Protein AF-A0A914U8Z5-F1 (afdb_monomer_lite)

Sequence (171 aa):
FRKLGVENIIQIKFRDDSLSWFPVDDLLLENVVKTVCRDGIEIAGRKFIEFGGSSSLFREHGTYFYATDDKNEIVEKWKQLGEFKVEAAAKVQARLGQYFTSARTVHFKLRLSHVALIDDYMSETKDSAGQPYCFSDGCGMIDPLLARRIADELQLTYIPSAFQFRFAGFK

Radius of gyration: 20.46 Å; chains: 1; bounding box: 54×40×48 Å

Structure (mmCIF, N/CA/C/O backbone):
data_AF-A0A914U8Z5-F1
#
_entry.id   AF-A0A914U8Z5-F1
#
loop_
_atom_site.group_PDB
_atom_site.id
_atom_site.type_symbol
_atom_site.label_atom_id
_atom_site.label_alt_id
_atom_site.label_comp_id
_atom_site.label_asym_id
_atom_site.label_entity_id
_atom_site.label_seq_id
_atom_site.pdbx_PDB_ins_code
_atom_site.Cartn_x
_atom_site.Cartn_y
_atom_site.Cartn_z
_atom_site.occupancy
_atom_site.B_iso_or_equiv
_atom_site.auth_seq_id
_atom_site.auth_comp_id
_atom_site.auth_asym_id
_atom_site.auth_atom_id
_atom_site.pdbx_PDB_model_num
ATOM 1 N N . PHE A 1 1 ? -5.502 -6.151 -0.250 1.00 55.91 1 PHE A N 1
ATOM 2 C CA . PHE A 1 1 ? -6.936 -6.482 -0.069 1.00 55.91 1 PHE A CA 1
ATOM 3 C C . PHE A 1 1 ? -7.250 -7.972 0.061 1.00 55.91 1 PHE A C 1
ATOM 5 O O . PHE A 1 1 ? -7.698 -8.355 1.127 1.00 55.91 1 PHE A O 1
ATOM 12 N N . ARG A 1 2 ? -7.002 -8.842 -0.938 1.00 60.72 2 ARG A N 1
ATOM 13 C CA . ARG A 1 2 ? -7.468 -10.253 -0.879 1.00 60.72 2 ARG A CA 1
ATOM 14 C C . ARG A 1 2 ? -6.980 -11.062 0.336 1.00 60.72 2 ARG A C 1
ATOM 16 O O . ARG A 1 2 ? -7.744 -11.858 0.854 1.00 60.72 2 ARG A O 1
ATOM 23 N N . LYS A 1 3 ? -5.751 -10.829 0.820 1.00 68.94 3 LYS A N 1
ATOM 24 C CA . LYS A 1 3 ? -5.221 -11.494 2.031 1.00 68.94 3 LYS A CA 1
ATOM 25 C C . LYS A 1 3 ? -5.916 -11.078 3.338 1.00 68.94 3 LYS A C 1
ATOM 27 O O . LYS A 1 3 ? -5.792 -11.786 4.324 1.00 68.94 3 LYS A O 1
ATOM 32 N N . LEU A 1 4 ? -6.602 -9.935 3.351 1.00 76.69 4 LEU A N 1
ATOM 33 C CA . LEU A 1 4 ? -7.235 -9.374 4.549 1.00 76.69 4 LEU A CA 1
ATOM 34 C C . LEU A 1 4 ? -8.740 -9.703 4.635 1.00 76.69 4 LEU A C 1
ATOM 36 O O . LEU A 1 4 ? -9.340 -9.519 5.692 1.00 76.69 4 LEU A O 1
ATOM 40 N N . GLY A 1 5 ? -9.335 -10.206 3.546 1.00 83.25 5 GLY A N 1
ATOM 41 C CA . GLY A 1 5 ? -10.788 -10.295 3.382 1.00 83.25 5 GLY A CA 1
ATOM 42 C C . GLY A 1 5 ? -11.369 -8.916 3.067 1.00 83.25 5 GLY A C 1
ATOM 43 O O . GLY A 1 5 ? -11.282 -7.992 3.873 1.00 83.25 5 GLY A O 1
ATOM 44 N N . VAL A 1 6 ? -11.912 -8.742 1.861 1.00 81.81 6 VAL A N 1
ATOM 45 C CA . VAL A 1 6 ? -12.472 -7.446 1.423 1.00 81.81 6 VAL A CA 1
ATOM 46 C C . VAL A 1 6 ? -13.698 -7.053 2.246 1.00 81.81 6 VAL A C 1
ATOM 48 O O . VAL A 1 6 ? -13.930 -5.876 2.478 1.00 81.81 6 VAL A O 1
ATOM 51 N N . GLU A 1 7 ? -14.425 -8.042 2.750 1.00 87.88 7 GLU A N 1
ATOM 52 C CA . GLU A 1 7 ? -15.581 -7.929 3.635 1.00 87.88 7 GLU A CA 1
ATOM 53 C C . GLU A 1 7 ? -15.244 -7.429 5.048 1.00 87.88 7 GLU A C 1
ATOM 55 O O . GLU A 1 7 ? -16.144 -7.084 5.816 1.00 87.88 7 GLU A O 1
ATOM 60 N N . ASN A 1 8 ? -13.957 -7.402 5.402 1.00 91.56 8 ASN A N 1
ATOM 61 C CA . ASN A 1 8 ? -13.466 -6.925 6.693 1.00 91.56 8 ASN A CA 1
ATOM 62 C C . ASN A 1 8 ? -12.892 -5.515 6.605 1.00 91.56 8 ASN A C 1
ATOM 64 O O . ASN A 1 8 ? -12.408 -5.011 7.608 1.00 91.56 8 ASN A O 1
ATOM 68 N N . ILE A 1 9 ? -12.904 -4.879 5.432 1.00 91.75 9 ILE A N 1
ATOM 69 C CA . ILE A 1 9 ? -12.309 -3.558 5.243 1.00 91.75 9 ILE A CA 1
ATOM 70 C C . ILE A 1 9 ? -13.374 -2.573 4.793 1.00 91.75 9 ILE A C 1
ATOM 72 O O . ILE A 1 9 ? -14.103 -2.822 3.836 1.00 91.75 9 ILE A O 1
ATOM 76 N N . ILE A 1 10 ? -13.390 -1.411 5.435 1.00 93.31 10 ILE A N 1
ATOM 77 C CA . ILE A 1 10 ? -14.150 -0.249 4.979 1.00 93.31 10 ILE A CA 1
ATOM 78 C C . ILE A 1 10 ? -13.208 0.924 4.741 1.00 93.31 10 ILE A C 1
ATOM 80 O O . ILE A 1 10 ? -12.156 1.041 5.369 1.00 93.31 10 ILE A O 1
ATOM 84 N N . GLN A 1 11 ? -13.591 1.797 3.819 1.00 92.75 11 GLN A N 1
ATOM 85 C CA . GLN A 1 11 ? -12.932 3.076 3.605 1.00 92.75 11 GLN A CA 1
ATOM 86 C C . GLN A 1 11 ? -13.788 4.159 4.251 1.00 92.75 11 GLN A C 1
ATOM 88 O O . GLN A 1 11 ? -14.954 4.313 3.892 1.00 92.75 11 GLN A O 1
ATOM 93 N N . ILE A 1 12 ? -13.206 4.919 5.172 1.00 91.88 12 ILE A N 1
ATOM 94 C CA . ILE A 1 12 ? -13.862 6.078 5.776 1.00 91.88 12 ILE A CA 1
ATOM 95 C C . ILE A 1 12 ? -13.203 7.326 5.206 1.00 91.88 12 ILE A C 1
ATOM 97 O O . ILE A 1 12 ? -11.976 7.412 5.163 1.00 91.88 12 ILE A O 1
ATOM 101 N N . LYS A 1 13 ? -14.019 8.277 4.744 1.00 90.81 13 LYS A N 1
ATOM 102 C CA . LYS A 1 13 ? -13.584 9.622 4.364 1.00 90.81 13 LYS A CA 1
ATOM 103 C C . LYS A 1 13 ? -14.267 10.617 5.282 1.00 90.81 13 LYS A C 1
ATOM 105 O O . LYS A 1 13 ? -15.489 10.604 5.400 1.00 90.81 13 LYS A O 1
ATOM 110 N N . PHE A 1 14 ? -13.477 11.474 5.902 1.00 87.69 14 PHE A N 1
ATOM 111 C CA . PHE A 1 14 ? -13.988 12.587 6.679 1.00 87.69 14 PHE A CA 1
ATOM 112 C C . PHE A 1 14 ? -14.346 13.711 5.694 1.00 87.69 14 PHE A C 1
ATOM 114 O O . PHE A 1 14 ? -13.583 14.015 4.771 1.00 87.69 14 PHE A O 1
ATOM 121 N N . ARG A 1 15 ? -15.552 14.261 5.812 1.00 84.50 15 ARG A N 1
ATOM 122 C CA . ARG A 1 15 ? -16.109 15.295 4.929 1.00 84.50 15 ARG A CA 1
ATOM 123 C C . ARG A 1 15 ? -17.031 16.191 5.743 1.00 84.50 15 ARG A C 1
ATOM 125 O O . ARG A 1 15 ? -17.536 15.755 6.774 1.00 84.50 15 ARG A O 1
ATOM 132 N N . ASP A 1 16 ? -17.222 17.419 5.279 1.00 78.56 16 ASP A N 1
ATOM 133 C CA . ASP A 1 16 ? -18.302 18.264 5.789 1.00 78.56 16 ASP A CA 1
ATOM 134 C C . ASP A 1 16 ? -19.662 17.853 5.188 1.00 78.56 16 ASP A C 1
ATOM 136 O O . ASP A 1 16 ? -19.737 16.985 4.311 1.00 78.56 16 ASP A O 1
ATOM 140 N N . ASP A 1 17 ? -20.739 18.502 5.632 1.00 80.38 17 ASP A N 1
ATOM 141 C CA . ASP A 1 17 ? -22.105 18.228 5.162 1.00 80.38 17 ASP A CA 1
ATOM 142 C C . ASP A 1 17 ? -22.307 18.526 3.667 1.00 80.38 17 ASP A C 1
ATOM 144 O O . ASP A 1 17 ? -23.182 17.950 3.021 1.00 80.38 17 ASP A O 1
ATOM 148 N N . SER A 1 18 ? -21.479 19.401 3.088 1.00 80.69 18 SER A N 1
ATOM 149 C CA . SER A 1 18 ? -21.472 19.687 1.649 1.00 80.69 18 SER A CA 1
ATOM 150 C C . SER A 1 18 ? -20.652 18.677 0.839 1.00 80.69 18 SER A C 1
ATOM 152 O O . SER A 1 18 ? -20.509 18.823 -0.376 1.00 80.69 18 SER A O 1
ATOM 154 N N . LEU A 1 19 ? -20.125 17.639 1.500 1.00 70.75 19 LEU A N 1
ATOM 155 C CA . LEU A 1 19 ? -19.190 16.650 0.961 1.00 70.75 19 LEU A CA 1
ATOM 156 C C . LEU A 1 19 ? -17.876 17.263 0.465 1.00 70.75 19 LEU A C 1
ATOM 158 O O . LEU A 1 19 ? -17.117 16.618 -0.269 1.00 70.75 19 LEU A O 1
ATOM 162 N N . SER A 1 20 ? -17.594 18.496 0.873 1.00 73.06 20 SER A N 1
ATOM 163 C CA . SER A 1 20 ? -16.401 19.224 0.496 1.00 73.06 20 SER A CA 1
ATOM 164 C C . SER A 1 20 ? -15.229 18.883 1.414 1.00 73.06 20 SER A C 1
ATOM 166 O O . SER A 1 20 ? -15.327 18.124 2.390 1.00 73.06 20 SER A O 1
ATOM 168 N N . TRP A 1 21 ? -14.065 19.390 1.024 1.00 68.69 21 TRP A N 1
ATOM 169 C CA . TRP A 1 21 ? -12.865 19.322 1.835 1.00 68.69 21 TRP A CA 1
ATOM 170 C C . TRP A 1 21 ? -13.067 20.190 3.067 1.00 68.69 21 TRP A C 1
ATOM 172 O O . TRP A 1 21 ? -13.164 21.409 2.954 1.00 68.69 21 TRP A O 1
ATOM 182 N N . PHE A 1 22 ? -13.121 19.561 4.237 1.00 68.06 22 PHE A N 1
ATOM 183 C CA . PHE A 1 22 ? -13.256 20.311 5.472 1.00 68.06 22 PHE A CA 1
ATOM 184 C C . PHE A 1 22 ? -11.986 21.152 5.698 1.00 68.06 22 PHE A C 1
ATOM 186 O O . PHE A 1 22 ? -10.874 20.620 5.588 1.00 68.06 22 PHE A O 1
ATOM 193 N N . PRO A 1 23 ? -12.101 22.453 6.016 1.00 62.00 23 PRO A N 1
ATOM 194 C CA . PRO A 1 23 ? -10.976 23.185 6.571 1.00 62.00 23 PRO A CA 1
ATOM 195 C C . PRO A 1 23 ? -10.593 22.506 7.889 1.00 62.00 23 PRO A C 1
ATOM 197 O O . PRO A 1 23 ? -11.451 22.228 8.727 1.00 62.00 23 PRO A O 1
ATOM 200 N N . VAL A 1 24 ? -9.313 22.168 8.040 1.00 64.00 24 VAL A N 1
ATOM 201 C CA . VAL A 1 24 ? -8.810 21.503 9.245 1.00 64.00 24 VAL A CA 1
ATOM 202 C C . VAL A 1 24 ? -8.839 22.516 10.390 1.00 64.00 24 VAL A C 1
ATOM 204 O O . VAL A 1 24 ? -7.900 23.283 10.565 1.00 64.00 24 VAL A O 1
ATOM 207 N N . ASP A 1 25 ? -9.946 22.551 11.127 1.00 73.38 25 ASP A N 1
ATOM 208 C CA . ASP A 1 25 ? -10.006 23.133 12.465 1.00 73.38 25 ASP A CA 1
ATOM 209 C C . ASP A 1 25 ? -9.401 22.119 13.449 1.00 73.38 25 ASP A C 1
ATOM 211 O O . ASP A 1 25 ? -9.782 20.941 13.453 1.00 73.38 25 ASP A O 1
ATOM 215 N N . ASP A 1 26 ? -8.451 22.568 14.271 1.00 73.38 26 ASP A N 1
ATOM 216 C CA . ASP A 1 26 ? -7.739 21.742 15.251 1.00 73.38 26 ASP A CA 1
ATOM 217 C C . ASP A 1 26 ? -8.711 21.023 16.194 1.00 73.38 26 ASP A C 1
ATOM 219 O O . ASP A 1 26 ? -8.496 19.861 16.549 1.00 73.38 26 ASP A O 1
ATOM 223 N N . LEU A 1 27 ? -9.827 21.673 16.545 1.00 76.44 27 LEU A N 1
ATOM 224 C CA . LEU A 1 27 ? -10.850 21.088 17.410 1.00 76.44 27 LEU A CA 1
ATOM 225 C C . LEU A 1 27 ? -11.538 19.885 16.749 1.00 76.44 27 LEU A C 1
ATOM 227 O O . LEU A 1 27 ? -11.842 18.894 17.411 1.00 76.44 27 LEU A O 1
ATOM 231 N N . LEU A 1 28 ? -11.781 19.960 15.442 1.00 76.38 28 LEU A N 1
ATOM 232 C CA . LEU A 1 28 ? -12.474 18.932 14.665 1.00 76.38 28 LEU A CA 1
ATOM 233 C C . LEU A 1 28 ? -11.536 17.750 14.375 1.00 76.38 28 LEU A C 1
ATOM 235 O O . LEU A 1 28 ? -11.937 16.586 14.472 1.00 76.38 28 LEU A O 1
ATOM 239 N N . LEU A 1 29 ? -10.260 18.043 14.113 1.00 79.06 29 LEU A N 1
ATOM 240 C CA . LEU A 1 29 ? -9.210 17.037 13.990 1.00 79.06 29 LEU A CA 1
ATOM 241 C C . LEU A 1 29 ? -9.032 16.245 15.297 1.00 79.06 29 LEU A C 1
ATOM 243 O O . LEU A 1 29 ? -9.026 15.011 15.273 1.00 79.06 29 LEU A O 1
ATOM 247 N N . GLU A 1 30 ? -8.922 16.937 16.434 1.00 77.62 30 GLU A N 1
ATOM 248 C CA . GLU A 1 30 ? -8.734 16.310 17.747 1.00 77.62 30 GLU A CA 1
ATOM 249 C C . GLU A 1 30 ? -9.991 15.584 18.240 1.00 77.62 30 GLU A C 1
ATOM 251 O O . GLU A 1 30 ? -9.902 14.439 18.682 1.00 77.62 30 GLU A O 1
ATOM 256 N N . ASN A 1 31 ? -11.175 16.191 18.141 1.00 81.75 31 ASN A N 1
ATOM 257 C CA . ASN A 1 31 ? -12.371 15.609 18.756 1.00 81.75 31 ASN A CA 1
ATOM 258 C C . ASN A 1 31 ? -13.066 14.567 17.882 1.00 81.75 31 ASN A C 1
ATOM 260 O O . ASN A 1 31 ? -13.662 13.638 18.427 1.00 81.75 31 ASN A O 1
ATOM 264 N N . VAL A 1 32 ? -13.000 14.689 16.552 1.00 83.88 32 VAL A N 1
ATOM 265 C CA . VAL A 1 32 ? -13.710 13.784 15.636 1.00 83.88 32 VAL A CA 1
ATOM 266 C C . VAL A 1 32 ? -12.743 12.792 15.013 1.00 83.88 32 VAL A C 1
ATOM 268 O O . VAL A 1 32 ? -12.833 11.597 15.286 1.00 83.88 32 VAL A O 1
ATOM 271 N N . VAL A 1 33 ? -11.789 13.268 14.208 1.00 86.88 33 VAL A N 1
ATOM 272 C CA . VAL A 1 33 ? -10.916 12.382 13.418 1.00 86.88 33 VAL A CA 1
ATOM 273 C C . VAL A 1 33 ? -10.080 11.493 14.334 1.00 86.88 33 VAL A C 1
ATOM 275 O O . VAL A 1 33 ? -10.071 10.273 14.178 1.00 86.88 33 VAL A O 1
ATOM 278 N N . LYS A 1 34 ? -9.413 12.078 15.333 1.00 87.69 34 LYS A N 1
ATOM 279 C CA . LYS A 1 34 ? -8.561 11.326 16.260 1.00 87.69 34 LYS A CA 1
ATOM 280 C C . LYS A 1 34 ? -9.365 10.372 17.139 1.00 87.69 34 LYS A C 1
ATOM 282 O O . LYS A 1 34 ? -8.913 9.251 17.344 1.00 87.69 34 LYS A O 1
ATOM 287 N N . THR A 1 35 ? -10.546 10.769 17.613 1.00 89.62 35 THR A N 1
ATOM 288 C CA . THR A 1 35 ? -11.437 9.886 18.385 1.00 89.62 35 THR A CA 1
ATOM 289 C C . THR A 1 35 ? -11.878 8.690 17.549 1.00 89.62 35 THR A C 1
ATOM 291 O O . THR A 1 35 ? -11.705 7.557 17.989 1.00 89.62 35 THR A O 1
ATOM 294 N N . VAL A 1 36 ? -12.349 8.909 16.317 1.00 91.75 36 VAL A N 1
ATOM 295 C CA . VAL A 1 36 ? -12.773 7.824 15.416 1.00 91.75 36 VAL A CA 1
ATOM 296 C C . VAL A 1 36 ? -11.601 6.902 15.076 1.00 91.75 36 VAL A C 1
ATOM 298 O O . VAL A 1 36 ? -11.736 5.684 15.157 1.00 91.75 36 VAL A O 1
ATOM 301 N N . CYS A 1 37 ? -10.425 7.447 14.758 1.00 90.81 37 CYS A N 1
ATOM 302 C CA . CYS A 1 37 ? -9.240 6.632 14.482 1.00 90.81 37 CYS A CA 1
ATOM 303 C C . CYS A 1 37 ? -8.740 5.872 15.725 1.00 90.81 37 CYS A C 1
ATOM 305 O O . CYS A 1 37 ? -8.263 4.744 15.608 1.00 90.81 37 CYS A O 1
ATOM 307 N N . ARG A 1 38 ? -8.849 6.460 16.924 1.00 89.94 38 ARG A N 1
ATOM 308 C CA . ARG A 1 38 ? -8.417 5.834 18.182 1.00 89.94 38 ARG A CA 1
ATOM 309 C C . ARG A 1 38 ? -9.382 4.744 18.629 1.00 89.94 38 ARG A C 1
ATOM 311 O O . ARG A 1 38 ? -8.921 3.666 19.002 1.00 89.94 38 ARG A O 1
ATOM 318 N N . ASP A 1 39 ? -10.677 5.025 18.649 1.00 91.62 39 ASP A N 1
ATOM 319 C CA . ASP A 1 39 ? -11.683 4.179 19.302 1.00 91.62 39 ASP A CA 1
ATOM 320 C C . ASP A 1 39 ? -12.360 3.215 18.322 1.00 91.62 39 ASP A C 1
ATOM 322 O O . ASP A 1 39 ? -12.839 2.151 18.732 1.00 91.62 39 ASP A O 1
ATOM 326 N N . GLY A 1 40 ? -12.306 3.537 17.030 1.00 93.38 40 GLY A N 1
ATOM 327 C CA . GLY A 1 40 ? -13.001 2.829 15.969 1.00 93.38 40 GLY A CA 1
ATOM 328 C C . GLY A 1 40 ? -14.435 3.319 15.781 1.00 93.38 40 GLY A C 1
ATOM 329 O O . GLY A 1 40 ? -14.895 4.257 16.431 1.00 93.38 40 GLY A O 1
ATOM 330 N N . ILE A 1 41 ? -15.151 2.656 14.879 1.00 94.75 41 ILE A N 1
ATOM 331 C CA . ILE A 1 41 ? -16.575 2.873 14.621 1.00 94.75 41 ILE A CA 1
ATOM 332 C C . ILE A 1 41 ? -17.307 1.534 14.620 1.00 94.75 41 ILE A C 1
ATOM 334 O O . ILE A 1 41 ? -16.773 0.533 14.145 1.00 94.75 41 ILE A O 1
ATOM 338 N N . GLU A 1 42 ? -18.529 1.506 15.138 1.00 95.31 42 GLU A N 1
ATOM 339 C CA . GLU A 1 42 ? -19.388 0.327 15.073 1.00 95.31 42 GLU A CA 1
ATOM 340 C C . GLU A 1 42 ? -20.416 0.488 13.952 1.00 95.31 42 GLU A C 1
ATOM 342 O O . GLU A 1 42 ? -21.138 1.483 13.889 1.00 95.31 42 GLU A O 1
ATOM 347 N N . ILE A 1 43 ? -20.473 -0.488 13.047 1.00 94.44 43 ILE A N 1
ATOM 348 C CA . ILE A 1 43 ? -21.427 -0.516 11.937 1.00 94.44 43 ILE A CA 1
ATOM 349 C C . ILE A 1 43 ? -22.039 -1.911 11.887 1.00 94.44 43 ILE A C 1
ATOM 351 O O . ILE A 1 43 ? -21.325 -2.900 11.732 1.00 94.44 43 ILE A O 1
ATOM 355 N N . ALA A 1 44 ? -23.367 -1.987 12.007 1.00 93.50 44 ALA A N 1
ATOM 356 C CA . ALA A 1 44 ? -24.121 -3.243 11.962 1.00 93.50 44 ALA A CA 1
ATOM 357 C C . ALA A 1 44 ? -23.588 -4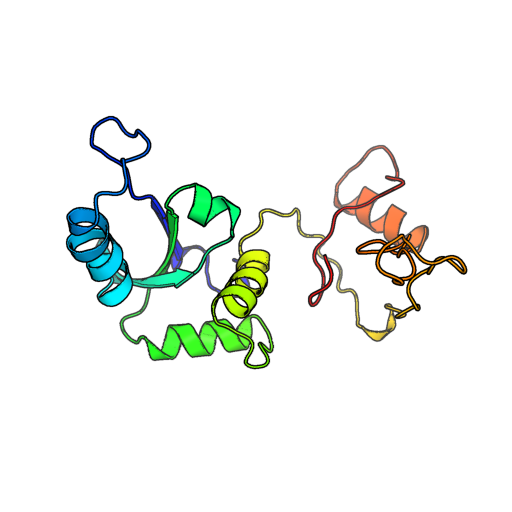.325 12.932 1.00 93.50 44 ALA A C 1
ATOM 359 O O . ALA A 1 44 ? -23.464 -5.491 12.561 1.00 93.50 44 ALA A O 1
ATOM 360 N N . GLY A 1 45 ? -23.240 -3.929 14.164 1.00 93.19 45 GLY A N 1
ATOM 361 C CA . GLY A 1 45 ? -22.734 -4.835 15.204 1.00 93.19 45 GLY A CA 1
ATOM 362 C C . GLY A 1 45 ? -21.295 -5.317 14.995 1.00 93.19 45 GLY A C 1
ATOM 363 O O . GLY A 1 45 ? -20.861 -6.251 15.661 1.00 93.19 45 GLY A O 1
ATOM 364 N N . ARG A 1 46 ? -20.553 -4.721 14.053 1.00 94.94 46 ARG A N 1
ATOM 365 C CA . ARG A 1 46 ? -19.126 -4.985 13.836 1.00 94.94 46 ARG A CA 1
ATOM 366 C C . ARG A 1 46 ? -18.327 -3.738 14.173 1.00 94.94 46 ARG A C 1
ATOM 368 O O . ARG A 1 46 ? -18.612 -2.663 13.641 1.00 94.94 46 ARG A O 1
ATOM 375 N N . LYS A 1 47 ? -17.303 -3.891 15.009 1.00 96.12 47 LYS A N 1
ATOM 376 C CA . LYS A 1 47 ? -16.340 -2.828 15.278 1.00 96.12 47 LYS A CA 1
ATOM 377 C C . LYS A 1 47 ? -15.288 -2.773 14.182 1.00 96.12 47 LYS A C 1
ATOM 379 O O . LYS A 1 47 ? -14.740 -3.793 13.773 1.00 96.12 47 LYS A O 1
ATOM 384 N N . PHE A 1 48 ? -15.002 -1.567 13.720 1.00 96.38 48 PHE A N 1
ATOM 385 C CA . PHE A 1 48 ? -13.985 -1.269 12.727 1.00 96.38 48 PHE A CA 1
ATOM 386 C C . PHE A 1 48 ? -12.941 -0.356 13.358 1.00 96.38 48 PHE A C 1
ATOM 388 O O . PHE A 1 48 ? -13.278 0.709 13.872 1.00 96.38 48 PHE A O 1
ATOM 395 N N . ILE A 1 49 ? -11.674 -0.759 13.312 1.00 95.44 49 ILE A N 1
ATOM 396 C CA . ILE A 1 49 ? -10.536 -0.035 13.893 1.00 95.44 49 ILE A CA 1
ATOM 397 C C . ILE A 1 49 ? -9.623 0.456 12.770 1.00 95.44 49 ILE A C 1
ATOM 399 O O . ILE A 1 49 ? -9.483 -0.217 11.750 1.00 95.44 49 ILE A O 1
ATOM 403 N N . GLU A 1 50 ? -9.025 1.637 12.942 1.00 93.00 50 GLU A N 1
ATOM 404 C CA . GLU A 1 50 ? -8.112 2.230 11.962 1.00 93.00 50 GLU A CA 1
ATOM 405 C C . GLU A 1 50 ? -6.985 1.250 11.609 1.00 93.00 50 GLU A C 1
ATOM 407 O O . GLU A 1 50 ? -6.366 0.635 12.479 1.00 93.00 50 GLU A O 1
ATOM 412 N N . PHE A 1 51 ? -6.788 1.052 10.307 1.00 91.62 51 PHE A N 1
ATOM 413 C CA . PHE A 1 51 ? -5.852 0.073 9.763 1.00 91.62 51 PHE A CA 1
ATOM 414 C C . PHE A 1 51 ? -4.749 0.721 8.926 1.00 91.62 51 PHE A C 1
ATOM 416 O O . PHE A 1 51 ? -3.722 0.088 8.684 1.00 91.62 51 PHE A O 1
ATOM 423 N N . GLY A 1 52 ? -4.958 1.949 8.453 1.00 89.75 52 GLY A N 1
ATOM 424 C CA . GLY A 1 52 ? -4.026 2.697 7.625 1.00 89.75 52 GLY A CA 1
ATOM 425 C C . GLY A 1 52 ? -4.545 2.992 6.219 1.00 89.75 52 GLY A C 1
ATOM 426 O O . GLY A 1 52 ? -5.679 2.713 5.851 1.00 89.75 52 GLY A O 1
ATOM 427 N N . GLY A 1 53 ? -3.688 3.564 5.381 1.00 88.00 53 GLY A N 1
ATOM 428 C CA . GLY A 1 53 ? -4.074 4.088 4.080 1.00 88.00 53 GLY A CA 1
ATOM 429 C C . GLY A 1 53 ? -2.877 4.454 3.217 1.00 88.00 53 GLY A C 1
ATOM 430 O O . GLY A 1 53 ? -1.730 4.474 3.666 1.00 88.00 53 GLY A O 1
ATOM 431 N N . SER A 1 54 ? -3.144 4.731 1.944 1.00 85.06 54 SER A N 1
ATOM 432 C CA . SER A 1 54 ? -2.147 5.288 1.032 1.00 85.06 54 SER A CA 1
ATOM 433 C C . SER A 1 54 ? -2.018 6.801 1.218 1.00 85.06 54 SER A C 1
ATOM 435 O O . SER A 1 54 ? -2.941 7.474 1.675 1.00 85.06 54 SER A O 1
ATOM 437 N N . SER A 1 55 ? -0.899 7.378 0.778 1.00 83.12 55 SER A N 1
ATOM 438 C CA . SER A 1 55 ? -0.716 8.836 0.796 1.00 83.12 55 SER A CA 1
ATOM 439 C C . SER A 1 55 ? -1.776 9.585 -0.019 1.00 83.12 55 SER A C 1
ATOM 441 O O . SER A 1 55 ? -2.124 10.707 0.330 1.00 83.12 55 SER A O 1
ATOM 443 N N . SER A 1 56 ? -2.297 8.987 -1.099 1.00 83.12 56 SER A N 1
ATOM 444 C CA . SER A 1 56 ? -3.410 9.577 -1.853 1.00 83.12 56 SER A CA 1
ATOM 445 C C . SER A 1 56 ? -4.695 9.590 -1.036 1.00 83.12 56 SER A C 1
ATOM 447 O O . SER A 1 56 ? -5.382 10.603 -1.016 1.00 83.12 56 SER A O 1
ATOM 449 N N . LEU A 1 57 ? -4.976 8.509 -0.307 1.00 86.12 57 LEU A N 1
ATOM 450 C CA . LEU A 1 57 ? -6.153 8.424 0.539 1.00 86.12 57 LEU A CA 1
ATOM 451 C C . LEU A 1 57 ? -6.091 9.419 1.709 1.00 86.12 57 LEU A C 1
ATOM 453 O O . LEU A 1 57 ? -7.089 10.061 2.011 1.00 86.12 57 LEU A O 1
ATOM 457 N N . PHE A 1 58 ? -4.915 9.642 2.296 1.00 85.75 58 PHE A N 1
ATOM 458 C CA . PHE A 1 58 ? -4.751 10.673 3.327 1.00 85.75 58 PHE A CA 1
ATOM 459 C C . PHE A 1 58 ? -4.903 12.092 2.805 1.00 85.75 58 PHE A C 1
ATOM 461 O O . PHE A 1 58 ? -5.531 12.914 3.467 1.00 85.75 58 PHE A O 1
ATOM 468 N N . ARG A 1 59 ? -4.387 12.373 1.600 1.00 84.75 59 ARG A N 1
ATOM 469 C CA . ARG A 1 59 ? -4.692 13.634 0.912 1.00 84.75 59 ARG A CA 1
ATOM 470 C C . ARG A 1 59 ? -6.177 13.784 0.641 1.00 84.75 59 ARG A C 1
ATOM 472 O O . ARG A 1 59 ? -6.606 14.911 0.505 1.00 84.75 59 ARG A O 1
ATOM 479 N N . GLU A 1 60 ? -6.915 12.673 0.585 1.00 86.06 60 GLU A N 1
ATOM 480 C CA . GLU A 1 60 ? -8.375 12.584 0.531 1.00 86.06 60 GLU A CA 1
ATOM 481 C C . GLU A 1 60 ? -9.099 12.636 1.874 1.00 86.06 60 GLU A C 1
ATOM 483 O O . GLU A 1 60 ? -10.317 12.473 1.899 1.00 86.06 60 GLU A O 1
ATOM 488 N N . HIS A 1 61 ? -8.381 12.914 2.965 1.00 87.06 61 HIS A N 1
ATOM 489 C CA . HIS A 1 61 ? -8.884 12.811 4.335 1.00 87.06 61 HIS A CA 1
ATOM 490 C C . HIS A 1 61 ? -9.618 11.495 4.586 1.00 87.06 61 HIS A C 1
ATOM 492 O O . HIS A 1 61 ? -10.668 11.452 5.224 1.00 87.06 61 HIS A O 1
ATOM 498 N N . GLY A 1 62 ? -9.087 10.409 4.039 1.00 89.56 62 GLY A N 1
ATOM 499 C CA . GLY A 1 62 ? -9.593 9.079 4.290 1.00 89.56 62 GLY A CA 1
ATOM 500 C C . GLY A 1 62 ? -8.541 8.169 4.890 1.00 89.56 62 GLY A C 1
ATOM 501 O O . GLY A 1 62 ? -7.340 8.443 4.851 1.00 89.56 62 GLY A O 1
ATOM 502 N N . THR A 1 63 ? -9.015 7.047 5.407 1.00 92.12 63 THR A N 1
ATOM 503 C CA . THR A 1 63 ? -8.197 5.908 5.822 1.00 92.12 63 THR A CA 1
ATOM 504 C C . THR A 1 63 ? -9.037 4.632 5.734 1.00 92.12 63 THR A C 1
ATOM 506 O O . THR A 1 63 ? -10.268 4.688 5.621 1.00 92.12 63 THR A O 1
ATOM 509 N N . TYR A 1 64 ? -8.385 3.475 5.717 1.00 92.81 64 TYR A N 1
ATOM 510 C CA . TYR A 1 64 ? -9.068 2.193 5.820 1.00 92.81 64 TYR A CA 1
ATOM 511 C C . TYR A 1 64 ? -9.214 1.792 7.280 1.00 92.81 64 TYR A C 1
ATOM 513 O O . TYR A 1 64 ? -8.322 2.009 8.100 1.00 92.81 64 TYR A O 1
ATOM 521 N N . PHE A 1 65 ? -10.335 1.152 7.580 1.00 94.62 65 PHE A N 1
ATOM 522 C CA . PHE A 1 65 ? -10.583 0.503 8.854 1.00 94.62 65 PHE A CA 1
ATOM 523 C C . PHE A 1 65 ? -10.779 -0.994 8.630 1.00 94.62 65 PHE A C 1
ATOM 525 O O . PHE A 1 65 ? -11.311 -1.411 7.598 1.00 94.62 65 PHE A O 1
ATOM 532 N N . TYR A 1 66 ? -10.351 -1.792 9.603 1.00 94.88 66 TYR A N 1
ATOM 533 C CA . TYR A 1 66 ? -10.468 -3.243 9.612 1.00 94.88 66 TYR A CA 1
ATOM 534 C C . TYR A 1 66 ? -11.457 -3.697 10.682 1.00 94.88 66 TYR A C 1
ATOM 536 O O . TYR A 1 66 ? -11.441 -3.181 11.798 1.00 94.88 66 TYR A O 1
ATOM 544 N N . ALA A 1 67 ? -12.304 -4.664 10.345 1.00 95.81 67 ALA A N 1
ATOM 545 C CA . ALA A 1 67 ? -13.287 -5.237 11.248 1.00 95.81 67 ALA A CA 1
ATOM 546 C C . ALA A 1 67 ? -12.598 -6.117 12.298 1.00 95.81 67 ALA A C 1
ATOM 548 O O . ALA A 1 67 ? -12.171 -7.226 11.981 1.00 95.81 67 ALA A O 1
ATOM 549 N N . THR A 1 68 ? -12.482 -5.621 13.527 1.00 94.25 68 THR A N 1
ATOM 550 C CA . THR A 1 68 ? -11.936 -6.354 14.672 1.00 94.25 68 THR A CA 1
ATOM 551 C C . THR A 1 68 ? -12.292 -5.646 15.980 1.00 94.25 68 THR A C 1
ATOM 553 O O . THR A 1 68 ? -12.422 -4.420 16.023 1.00 94.25 68 THR A O 1
ATOM 556 N N . ASP A 1 69 ? -12.403 -6.423 17.054 1.00 89.88 69 ASP A N 1
ATOM 557 C CA . ASP A 1 69 ? -12.540 -5.915 18.421 1.00 89.88 69 ASP A CA 1
ATOM 558 C C . ASP A 1 69 ? -11.187 -5.803 19.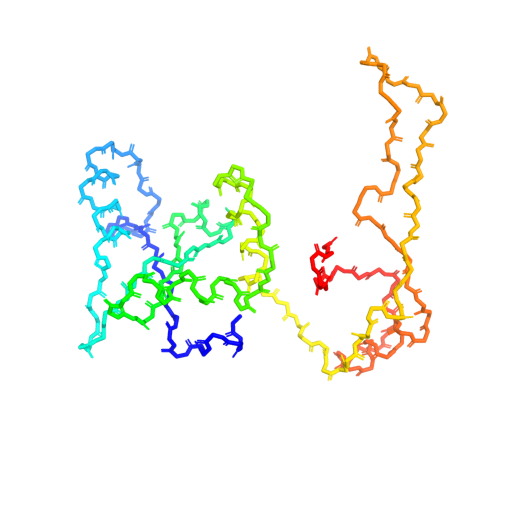145 1.00 89.88 69 ASP A C 1
AT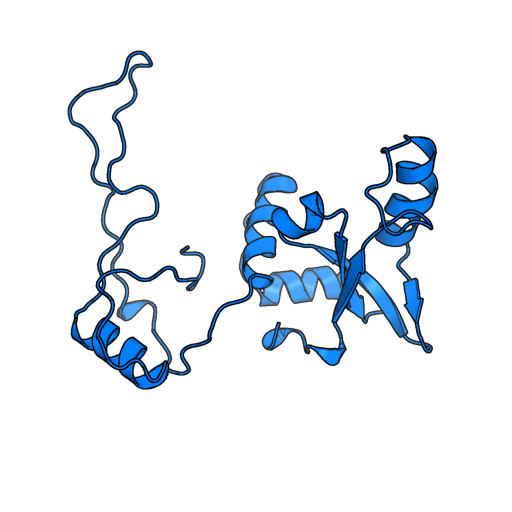OM 560 O O . ASP A 1 69 ? -11.094 -5.147 20.186 1.00 89.88 69 ASP A O 1
ATOM 564 N N . ASP A 1 70 ? -10.122 -6.389 18.581 1.00 90.19 70 ASP A N 1
ATOM 565 C CA . ASP A 1 70 ? -8.781 -6.421 19.161 1.00 90.19 70 ASP A CA 1
ATOM 566 C C . ASP A 1 70 ? -7.782 -5.627 18.309 1.00 90.19 70 ASP A C 1
ATOM 568 O O . ASP A 1 70 ? -7.422 -5.999 17.190 1.00 90.19 70 ASP A O 1
ATOM 572 N N . LYS A 1 71 ? -7.246 -4.541 18.877 1.00 86.31 71 LYS A N 1
ATOM 573 C CA . LYS A 1 71 ? -6.202 -3.736 18.224 1.00 86.31 71 LYS A CA 1
ATOM 574 C C . LYS A 1 71 ? -4.930 -4.535 17.937 1.00 86.31 71 LYS A C 1
ATOM 576 O O . LYS A 1 71 ? -4.205 -4.182 17.010 1.00 86.31 71 LYS A O 1
ATOM 581 N N . ASN A 1 72 ? -4.644 -5.598 18.688 1.00 89.25 72 ASN A N 1
ATOM 582 C CA . ASN A 1 72 ? -3.482 -6.442 18.413 1.00 89.25 72 ASN A CA 1
ATOM 583 C C . ASN A 1 72 ? -3.637 -7.201 17.091 1.00 89.25 72 ASN A C 1
ATOM 585 O O . ASN A 1 72 ? -2.638 -7.446 16.414 1.00 89.25 72 ASN A O 1
ATOM 589 N N . GLU A 1 73 ? -4.870 -7.494 16.660 1.00 90.56 73 GLU A N 1
ATOM 590 C CA . GLU A 1 73 ? -5.110 -8.125 15.364 1.00 90.56 73 GLU A CA 1
ATOM 591 C C . GLU A 1 73 ? -4.641 -7.222 14.216 1.00 90.56 73 GLU A C 1
ATOM 593 O O . GLU A 1 73 ? -4.058 -7.718 13.256 1.00 90.56 73 GLU A O 1
ATOM 598 N N . ILE A 1 74 ? -4.791 -5.897 14.330 1.00 89.62 74 ILE A N 1
ATOM 599 C CA . ILE A 1 74 ? -4.281 -4.931 13.338 1.00 89.62 74 ILE A CA 1
ATOM 600 C C . ILE A 1 74 ? -2.778 -5.131 13.112 1.00 89.62 74 ILE A C 1
ATOM 602 O O . ILE A 1 74 ? -2.322 -5.246 11.972 1.00 89.62 74 ILE A O 1
ATOM 606 N N . VAL A 1 75 ? -2.017 -5.241 14.204 1.00 86.44 75 VAL A N 1
ATOM 607 C CA . VAL A 1 75 ? -0.563 -5.437 14.166 1.00 86.44 75 VAL A CA 1
ATOM 608 C C . VAL A 1 75 ? -0.208 -6.789 13.543 1.00 86.44 75 VAL A C 1
ATOM 610 O O . VAL A 1 75 ? 0.699 -6.867 12.712 1.00 86.44 75 VAL A O 1
ATOM 613 N N . GLU A 1 76 ? -0.937 -7.851 13.882 1.00 88.00 76 GLU A N 1
ATOM 614 C CA . GLU A 1 76 ? -0.734 -9.172 13.278 1.00 88.00 76 GLU A CA 1
ATOM 615 C C . GLU A 1 76 ? -1.056 -9.180 11.778 1.00 88.00 76 GLU A C 1
ATOM 617 O O . GLU A 1 76 ? -0.302 -9.740 10.977 1.00 88.00 76 GLU A O 1
ATOM 622 N N . LYS A 1 77 ? -2.118 -8.495 11.347 1.00 88.50 77 LYS A N 1
ATOM 623 C CA . LYS A 1 77 ? -2.441 -8.332 9.921 1.00 88.50 77 LYS A CA 1
ATOM 624 C C . LYS A 1 77 ? -1.362 -7.535 9.199 1.00 88.50 77 LYS A C 1
ATOM 626 O O . LYS A 1 77 ? -1.015 -7.898 8.078 1.00 88.50 77 LYS A O 1
ATOM 631 N N . TRP A 1 78 ? -0.785 -6.501 9.814 1.00 86.12 78 TRP A N 1
ATOM 632 C CA . TRP A 1 78 ? 0.376 -5.813 9.243 1.00 86.12 78 TRP A CA 1
ATOM 633 C C . TRP A 1 78 ? 1.543 -6.786 9.049 1.00 86.12 78 TRP A C 1
ATOM 635 O O . TRP A 1 78 ? 2.052 -6.887 7.936 1.00 86.12 78 TRP A O 1
ATOM 645 N N . LYS A 1 79 ? 1.897 -7.600 10.050 1.00 84.56 79 LYS A N 1
ATOM 646 C CA . LYS A 1 79 ? 2.956 -8.623 9.908 1.00 84.56 79 LYS A CA 1
ATOM 647 C C . LYS A 1 79 ? 2.691 -9.608 8.761 1.00 84.56 79 LYS A C 1
ATOM 649 O O . LYS A 1 79 ? 3.627 -10.036 8.091 1.00 84.56 79 LYS A O 1
ATOM 654 N N . GLN A 1 80 ? 1.428 -9.935 8.479 1.00 83.69 80 GLN A N 1
ATOM 655 C CA . GLN A 1 80 ? 1.049 -10.785 7.339 1.00 83.69 80 GLN A CA 1
ATOM 656 C C . GLN A 1 80 ? 1.209 -10.101 5.972 1.00 83.69 80 GLN A C 1
ATOM 658 O O . GLN A 1 80 ? 1.324 -10.785 4.945 1.00 83.69 80 GLN A O 1
ATOM 663 N N . LEU A 1 81 ? 1.174 -8.766 5.926 1.00 80.69 81 LEU A N 1
ATOM 664 C CA . LEU A 1 81 ? 1.400 -8.006 4.698 1.00 80.69 81 LEU A CA 1
ATOM 665 C C . LEU A 1 81 ? 2.883 -7.995 4.335 1.00 80.69 81 LEU A C 1
ATOM 667 O O . LEU A 1 81 ? 3.202 -8.199 3.167 1.00 80.69 81 LEU A O 1
ATOM 671 N N . GLY A 1 82 ? 3.775 -7.855 5.315 1.00 78.44 82 GLY A N 1
ATOM 672 C CA . GLY A 1 82 ? 5.213 -7.994 5.119 1.00 78.44 82 GLY A CA 1
ATOM 673 C C . GLY A 1 82 ? 6.027 -7.580 6.341 1.00 78.44 82 GLY A C 1
ATOM 674 O O . GLY A 1 82 ? 5.489 -7.192 7.376 1.00 78.44 82 GLY A O 1
ATOM 675 N N . GLU A 1 83 ? 7.350 -7.639 6.203 1.00 76.56 83 GLU A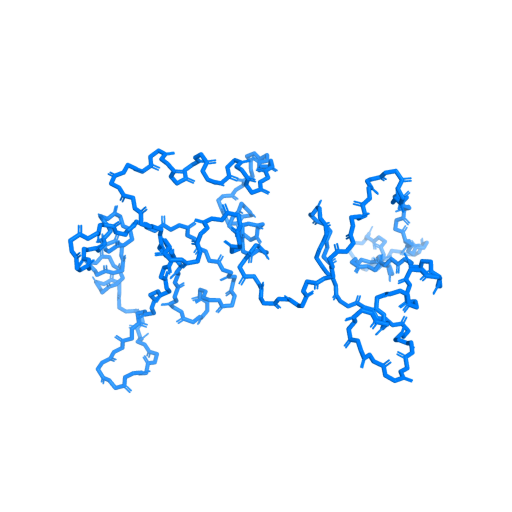 N 1
ATOM 676 C CA . GLU A 1 83 ? 8.268 -7.179 7.241 1.00 76.56 83 GLU A CA 1
ATOM 677 C C . GLU A 1 83 ? 8.480 -5.667 7.147 1.00 76.56 83 GLU A C 1
ATOM 679 O O . GLU A 1 83 ? 9.114 -5.143 6.226 1.00 76.56 83 GLU A O 1
ATOM 684 N N . PHE A 1 84 ? 7.971 -4.950 8.142 1.00 73.38 84 PHE A N 1
ATOM 685 C CA . PHE A 1 84 ? 8.256 -3.537 8.332 1.00 73.38 84 PHE A CA 1
ATOM 686 C C . PHE A 1 84 ? 9.364 -3.425 9.377 1.00 73.38 84 PHE A C 1
ATOM 688 O O . PHE A 1 84 ? 9.100 -3.459 10.577 1.00 73.38 84 PHE A O 1
ATOM 695 N N . LYS A 1 85 ? 10.624 -3.310 8.935 1.00 70.19 85 LYS A N 1
ATOM 696 C CA . LYS A 1 85 ? 11.692 -2.850 9.837 1.00 70.19 85 LYS A CA 1
ATOM 697 C C . LYS A 1 85 ? 11.244 -1.514 10.426 1.00 70.19 85 LYS A C 1
ATOM 699 O O . LYS A 1 85 ? 10.703 -0.692 9.686 1.00 70.19 85 LYS A O 1
ATOM 704 N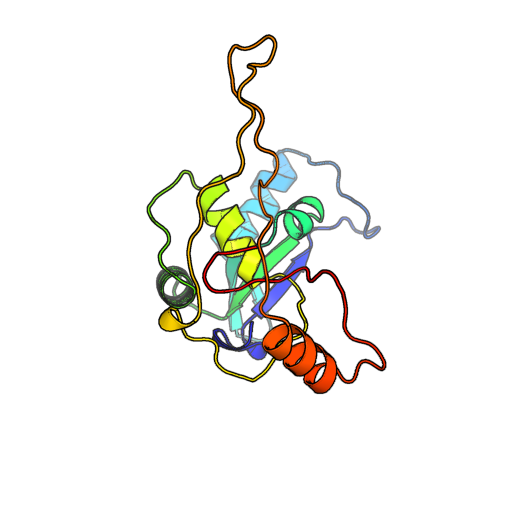 N . VAL A 1 86 ? 11.409 -1.343 11.738 1.00 63.38 86 VAL A N 1
ATOM 705 C CA . VAL A 1 86 ? 10.925 -0.160 12.461 1.00 63.38 86 VAL A CA 1
ATOM 706 C C . VAL A 1 86 ? 11.625 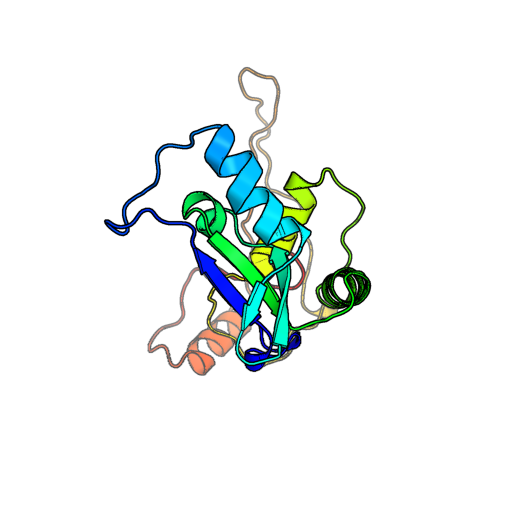1.079 11.907 1.00 63.38 86 VAL A C 1
ATOM 708 O O . VAL A 1 86 ? 12.749 1.413 12.265 1.00 63.38 86 VAL A O 1
ATOM 711 N N . GLU A 1 87 ? 10.944 1.727 10.975 1.00 66.25 87 GLU A N 1
ATOM 712 C CA . GLU A 1 87 ? 11.250 3.043 10.443 1.00 66.25 87 GLU A CA 1
ATOM 713 C C . GLU A 1 87 ? 10.265 4.039 11.068 1.00 66.25 87 GLU A C 1
ATOM 715 O O . GLU A 1 87 ? 9.262 3.639 11.661 1.00 66.25 87 GLU A O 1
ATOM 720 N N . ALA A 1 88 ? 10.528 5.343 10.950 1.00 80.50 88 ALA A N 1
ATOM 721 C CA . ALA A 1 88 ? 9.587 6.372 11.399 1.00 80.50 88 ALA A CA 1
ATOM 722 C C . ALA A 1 88 ? 8.149 6.060 10.930 1.00 80.50 88 ALA A C 1
ATOM 724 O O . ALA A 1 88 ? 7.964 5.591 9.805 1.00 80.50 88 ALA A O 1
ATOM 725 N N . ALA A 1 89 ? 7.137 6.353 11.756 1.00 78.69 89 ALA A N 1
ATOM 726 C CA . ALA A 1 89 ? 5.741 5.970 11.499 1.00 78.69 89 ALA A CA 1
ATOM 727 C C . ALA A 1 89 ? 5.256 6.349 10.085 1.00 78.69 89 ALA A C 1
ATOM 729 O O . ALA A 1 89 ? 4.623 5.547 9.404 1.00 78.69 89 ALA A O 1
ATOM 730 N N . ALA A 1 90 ? 5.655 7.525 9.590 1.00 77.38 90 ALA A N 1
ATOM 731 C CA . ALA A 1 90 ? 5.347 7.976 8.233 1.00 77.38 90 ALA A CA 1
ATOM 732 C C . ALA A 1 90 ? 5.893 7.045 7.127 1.00 77.38 90 ALA A C 1
ATOM 734 O O . ALA A 1 90 ? 5.237 6.843 6.105 1.00 77.38 90 ALA A O 1
ATOM 735 N N . LYS A 1 91 ? 7.075 6.445 7.318 1.00 80.50 91 LYS A N 1
ATOM 736 C CA . LYS A 1 91 ? 7.678 5.499 6.365 1.00 80.50 91 LYS A CA 1
ATOM 737 C C . LYS A 1 91 ? 6.981 4.143 6.398 1.00 80.50 91 LYS A C 1
ATOM 739 O O . LYS A 1 91 ? 6.689 3.595 5.335 1.00 80.50 91 LYS A O 1
ATOM 744 N N . VAL A 1 92 ? 6.667 3.632 7.592 1.00 81.38 92 VAL A N 1
ATOM 745 C CA . VAL A 1 92 ? 5.855 2.410 7.748 1.00 81.38 92 VAL A CA 1
ATOM 746 C C . VAL A 1 92 ? 4.521 2.596 7.039 1.00 81.38 92 VAL A C 1
ATOM 748 O O . VAL A 1 92 ? 4.140 1.767 6.215 1.00 81.38 92 VAL A O 1
ATOM 751 N N . GLN A 1 93 ? 3.884 3.746 7.250 1.00 80.31 93 GLN A N 1
ATOM 752 C CA . GLN A 1 93 ? 2.623 4.074 6.612 1.00 80.31 93 GLN A CA 1
ATOM 753 C C . GLN A 1 93 ? 2.723 4.157 5.089 1.00 80.31 93 GLN A C 1
ATOM 755 O O . GLN A 1 93 ? 1.880 3.613 4.379 1.00 80.31 93 GLN A O 1
ATOM 760 N N . ALA A 1 94 ? 3.775 4.781 4.558 1.00 80.56 94 ALA A N 1
ATOM 761 C CA . ALA A 1 94 ? 4.007 4.830 3.118 1.00 80.56 94 ALA A CA 1
ATOM 762 C C . ALA A 1 94 ? 4.201 3.428 2.504 1.00 80.56 94 ALA A C 1
ATOM 764 O O . ALA A 1 94 ? 3.767 3.184 1.375 1.00 80.56 94 ALA A O 1
ATOM 765 N N . ARG A 1 95 ? 4.823 2.491 3.237 1.00 80.62 95 ARG A N 1
ATOM 766 C CA . ARG A 1 95 ? 4.976 1.086 2.817 1.00 80.62 95 ARG A CA 1
ATOM 767 C C . ARG A 1 95 ? 3.662 0.318 2.899 1.00 80.62 95 ARG A C 1
ATOM 769 O O . ARG A 1 95 ? 3.314 -0.379 1.949 1.00 80.62 95 ARG A O 1
ATOM 776 N N . LEU A 1 96 ? 2.913 0.482 3.986 1.00 82.88 96 LEU A N 1
ATOM 777 C CA . LEU A 1 96 ? 1.590 -0.116 4.152 1.00 82.88 96 LEU A CA 1
ATOM 778 C C . LEU A 1 96 ? 0.628 0.364 3.052 1.00 82.88 96 LEU A C 1
ATOM 780 O O . LEU A 1 96 ? -0.080 -0.434 2.438 1.00 82.88 96 LEU A O 1
ATOM 784 N N . GLY A 1 97 ? 0.712 1.652 2.713 1.00 81.25 97 GLY A N 1
ATOM 785 C CA . GLY A 1 97 ? 0.000 2.314 1.625 1.00 81.25 97 GLY A CA 1
ATOM 786 C C . GLY A 1 97 ? 0.052 1.581 0.284 1.00 81.25 97 GLY A C 1
ATOM 787 O O . GLY A 1 97 ? -0.905 1.644 -0.487 1.00 81.25 97 GLY A O 1
ATOM 788 N N . GLN A 1 98 ? 1.137 0.852 0.005 1.00 78.81 98 GLN A N 1
ATOM 789 C CA . GLN A 1 98 ? 1.307 0.121 -1.251 1.00 78.81 98 GLN A CA 1
ATOM 790 C C . GLN A 1 98 ? 0.308 -1.035 -1.394 1.00 78.81 98 GLN A C 1
ATOM 792 O O . GLN A 1 98 ? -0.181 -1.286 -2.495 1.00 78.81 98 GLN A O 1
ATOM 797 N N . TYR A 1 99 ? -0.069 -1.688 -0.290 1.00 79.12 99 TYR A N 1
ATOM 798 C CA . TYR A 1 99 ? -1.035 -2.795 -0.287 1.00 79.12 99 TYR A CA 1
ATOM 799 C C . TYR A 1 99 ? -2.471 -2.352 -0.579 1.00 79.12 99 TYR A C 1
ATOM 801 O O . TYR A 1 99 ? -3.317 -3.197 -0.901 1.00 79.12 99 TYR A O 1
ATOM 809 N N . PHE A 1 100 ? -2.738 -1.049 -0.465 1.00 75.06 100 PHE A N 1
ATOM 810 C CA . PHE A 1 100 ? -4.041 -0.453 -0.740 1.00 75.06 100 PHE A CA 1
ATOM 811 C C . PHE A 1 100 ? -4.154 0.172 -2.131 1.00 75.06 100 PHE A C 1
ATOM 813 O O . PHE A 1 100 ? -5.183 0.763 -2.457 1.00 75.06 100 PHE A O 1
ATOM 820 N N . THR A 1 101 ? -3.114 0.069 -2.957 1.00 71.69 101 THR A N 1
ATOM 821 C CA . THR A 1 101 ? -3.175 0.560 -4.336 1.00 71.69 101 THR A CA 1
ATOM 822 C C . THR A 1 101 ? -4.011 -0.379 -5.203 1.00 71.69 101 THR A C 1
ATOM 824 O O . THR A 1 101 ? -3.942 -1.605 -5.074 1.00 71.69 101 THR A O 1
ATOM 827 N N . SER A 1 102 ? -4.838 0.191 -6.080 1.00 69.94 102 SER A N 1
ATOM 828 C CA . SER A 1 102 ? -5.555 -0.574 -7.094 1.00 69.94 102 SER A CA 1
ATOM 829 C C . SER A 1 102 ? -4.578 -0.969 -8.200 1.00 69.94 102 SER A C 1
ATOM 831 O O . SER A 1 102 ? -4.013 -0.125 -8.888 1.00 69.94 102 SER A O 1
ATOM 833 N N . ALA A 1 103 ? -4.369 -2.271 -8.369 1.00 73.62 103 ALA A N 1
ATOM 834 C CA . ALA A 1 103 ? -3.573 -2.822 -9.457 1.00 73.62 103 ALA A CA 1
ATOM 835 C C . ALA A 1 103 ? -4.271 -4.053 -10.036 1.00 73.62 103 ALA A C 1
ATOM 837 O O . ALA A 1 103 ? -4.913 -4.821 -9.309 1.00 73.62 103 ALA A O 1
ATOM 838 N N . ARG A 1 104 ? -4.135 -4.262 -11.349 1.00 80.19 104 ARG A N 1
ATOM 839 C CA . ARG A 1 104 ? -4.546 -5.525 -11.967 1.00 80.19 104 ARG A CA 1
ATOM 840 C C . ARG A 1 104 ? -3.582 -6.614 -11.514 1.00 80.19 104 ARG A C 1
ATOM 842 O O . ARG A 1 104 ? -2.370 -6.467 -11.623 1.00 80.19 104 ARG A O 1
ATOM 849 N N . THR A 1 105 ? -4.132 -7.686 -10.955 1.00 82.19 105 THR A N 1
ATOM 850 C CA . THR A 1 105 ? -3.331 -8.828 -10.515 1.00 82.19 105 THR A CA 1
ATOM 851 C C . THR A 1 105 ? -3.063 -9.733 -11.707 1.00 82.19 105 THR A C 1
ATOM 853 O O . THR A 1 105 ? -4.006 -10.157 -12.365 1.00 82.19 105 THR A O 1
ATOM 856 N N . VAL A 1 106 ? -1.793 -10.049 -11.939 1.00 84.19 106 VAL A N 1
ATOM 857 C CA . VAL A 1 106 ? -1.365 -11.196 -12.748 1.00 84.19 106 VAL A CA 1
ATOM 858 C C . VAL A 1 106 ? -1.275 -12.419 -11.827 1.00 84.19 106 VAL A C 1
ATOM 860 O O . VAL A 1 106 ? -0.707 -12.349 -10.735 1.00 84.19 106 VAL A O 1
ATOM 863 N N . HIS A 1 107 ? -1.918 -13.516 -12.209 1.00 81.81 107 HIS A N 1
ATOM 864 C CA . HIS A 1 107 ? -2.197 -14.708 -11.407 1.00 81.81 107 HIS A CA 1
ATOM 865 C C . HIS A 1 107 ? -1.130 -15.801 -11.523 1.00 81.81 107 HIS A C 1
ATOM 867 O O . HIS A 1 107 ? -1.268 -16.859 -10.902 1.00 81.81 107 HIS A O 1
ATOM 873 N N . PHE A 1 108 ? -0.026 -15.563 -12.230 1.00 85.06 108 PHE A N 1
ATOM 874 C CA . PHE A 1 108 ? 1.147 -16.427 -12.118 1.00 85.06 108 PHE A CA 1
ATOM 875 C C . PHE A 1 108 ? 2.044 -16.049 -10.931 1.00 85.06 108 PHE A C 1
ATOM 877 O O . PHE A 1 108 ? 2.174 -14.893 -10.537 1.00 85.06 108 PHE A O 1
ATOM 884 N N . LYS A 1 109 ? 2.718 -17.052 -10.357 1.00 83.12 109 LYS A N 1
ATOM 885 C CA . LYS A 1 109 ? 3.674 -16.845 -9.263 1.00 83.12 109 LYS A CA 1
ATOM 886 C C . LYS A 1 109 ? 5.058 -16.520 -9.819 1.00 83.12 109 LYS A C 1
ATOM 888 O O . LYS A 1 109 ? 5.702 -17.388 -10.408 1.00 83.12 109 LYS A O 1
ATOM 893 N N . LEU A 1 110 ? 5.540 -15.306 -9.569 1.00 85.31 110 LEU A N 1
ATOM 894 C CA . LEU A 1 110 ? 6.952 -14.966 -9.722 1.00 85.31 110 LEU A CA 1
ATOM 895 C C . LEU A 1 110 ? 7.685 -15.294 -8.411 1.00 85.31 110 LEU A C 1
ATOM 897 O O . LEU A 1 110 ? 7.243 -14.902 -7.331 1.00 85.31 110 LEU A O 1
ATOM 901 N N . ARG A 1 111 ? 8.771 -16.068 -8.493 1.00 84.88 111 ARG A N 1
ATOM 902 C CA . ARG A 1 111 ? 9.635 -16.391 -7.349 1.00 84.88 111 ARG A CA 1
ATOM 903 C C . ARG A 1 111 ? 10.778 -15.387 -7.280 1.00 84.88 111 ARG A C 1
ATOM 905 O O . ARG A 1 111 ? 11.207 -14.898 -8.319 1.00 84.88 111 ARG A O 1
ATOM 912 N N . LEU A 1 112 ? 11.317 -15.153 -6.082 1.00 82.94 112 LEU A N 1
ATOM 913 C CA . LEU A 1 112 ? 12.507 -14.310 -5.903 1.00 82.94 112 LEU A CA 1
ATOM 914 C C . LEU A 1 112 ? 13.716 -14.829 -6.698 1.00 82.94 112 LEU A C 1
ATOM 916 O O . LEU A 1 112 ? 14.523 -14.037 -7.148 1.00 82.94 112 LEU A O 1
ATOM 920 N N . SER A 1 113 ? 13.790 -16.138 -6.965 1.00 87.62 113 SER A N 1
ATOM 921 C CA . SER A 1 113 ? 14.815 -16.733 -7.835 1.00 87.62 113 SER A CA 1
ATOM 922 C C . SER A 1 113 ? 14.737 -16.292 -9.303 1.00 87.62 113 SER A C 1
ATOM 924 O O . SER A 1 113 ? 15.657 -16.567 -10.061 1.00 87.62 113 SER A O 1
ATOM 926 N N . HIS A 1 114 ? 13.634 -15.673 -9.731 1.00 88.50 114 HIS A N 1
ATOM 927 C CA . HIS A 1 114 ? 13.483 -15.096 -11.071 1.00 88.50 114 HIS A CA 1
ATOM 928 C C . HIS A 1 114 ? 13.763 -13.585 -11.086 1.00 88.50 114 HIS A C 1
ATOM 930 O O . HIS A 1 114 ? 13.512 -12.933 -12.095 1.00 88.50 114 HIS A O 1
ATOM 936 N N . VAL A 1 115 ? 14.210 -13.017 -9.962 1.00 90.50 115 VAL A N 1
ATOM 937 C CA . VAL A 1 115 ? 14.502 -11.593 -9.810 1.00 90.50 115 VAL A CA 1
ATOM 938 C C . VAL A 1 115 ? 15.992 -11.435 -9.548 1.00 90.50 115 VAL A C 1
ATOM 940 O O . VAL A 1 115 ? 16.534 -12.052 -8.634 1.00 90.50 115 VAL A O 1
ATOM 943 N N . ALA A 1 116 ? 16.640 -10.593 -10.344 1.00 92.56 116 ALA A N 1
ATOM 944 C CA . ALA A 1 116 ? 18.009 -10.162 -10.116 1.00 92.56 116 ALA A CA 1
ATOM 945 C C . ALA A 1 116 ? 17.998 -8.710 -9.632 1.00 92.56 116 ALA A C 1
ATOM 947 O O . ALA A 1 116 ? 17.302 -7.875 -10.209 1.00 92.56 116 ALA A O 1
ATOM 948 N N . LEU A 1 117 ? 18.758 -8.427 -8.574 1.00 91.44 117 LEU A N 1
ATOM 949 C CA . LEU A 1 117 ? 19.057 -7.057 -8.170 1.00 91.44 117 LEU A CA 1
ATOM 950 C C . LEU A 1 117 ? 20.279 -6.591 -8.949 1.00 91.44 117 LEU A C 1
ATOM 952 O O . LEU A 1 117 ? 21.291 -7.290 -8.986 1.00 91.44 117 LEU A O 1
ATOM 956 N N . ILE A 1 118 ? 20.148 -5.432 -9.578 1.00 91.25 118 ILE A N 1
ATOM 957 C CA . ILE A 1 118 ? 21.226 -4.743 -10.276 1.00 91.25 118 ILE A CA 1
ATOM 958 C C . ILE A 1 118 ? 21.474 -3.417 -9.568 1.00 91.25 118 ILE A C 1
ATOM 960 O O . ILE A 1 118 ? 20.547 -2.855 -8.982 1.00 91.25 118 ILE A O 1
ATOM 964 N N . ASP A 1 119 ? 22.716 -2.950 -9.611 1.00 92.75 119 ASP A N 1
ATOM 965 C CA . ASP A 1 119 ? 23.056 -1.637 -9.080 1.00 92.75 119 ASP A CA 1
ATOM 966 C C . ASP A 1 119 ? 22.407 -0.538 -9.921 1.00 92.75 119 ASP A C 1
ATOM 968 O O . ASP A 1 119 ? 22.215 -0.683 -11.133 1.00 92.75 119 ASP A O 1
ATOM 972 N N . ASP A 1 120 ? 22.090 0.573 -9.262 1.00 93.31 120 ASP A N 1
ATOM 973 C CA . ASP A 1 120 ? 21.590 1.751 -9.948 1.00 93.31 120 ASP A CA 1
ATOM 974 C C . ASP A 1 120 ? 22.654 2.350 -10.877 1.00 93.31 120 ASP A C 1
ATOM 976 O O . ASP A 1 120 ? 23.847 2.408 -10.566 1.00 93.31 120 ASP A O 1
ATOM 980 N N . TYR A 1 121 ? 22.206 2.852 -12.024 1.00 92.12 121 TYR A N 1
ATOM 981 C CA . TYR A 1 121 ? 23.042 3.584 -12.960 1.00 92.12 121 TYR A CA 1
ATOM 982 C C . TYR A 1 121 ? 23.261 5.004 -12.441 1.00 92.12 121 TYR A C 1
ATOM 984 O O . TYR A 1 121 ? 22.373 5.856 -12.508 1.00 92.12 121 TYR A O 1
ATOM 992 N N . MET A 1 122 ? 24.466 5.259 -11.941 1.00 94.50 122 MET A N 1
ATOM 993 C CA . MET A 1 122 ? 24.859 6.546 -11.375 1.00 94.50 122 MET A CA 1
ATOM 994 C C . MET A 1 122 ? 25.687 7.364 -12.369 1.00 94.50 122 MET A C 1
ATOM 996 O O . MET A 1 122 ? 26.474 6.821 -13.142 1.00 94.50 122 MET A O 1
ATOM 1000 N N . SER A 1 123 ? 25.543 8.685 -12.321 1.00 92.50 123 SER A N 1
ATOM 1001 C CA . SER A 1 123 ? 26.423 9.612 -13.028 1.00 92.50 123 SER A CA 1
ATOM 1002 C C . SER A 1 123 ? 27.834 9.581 -12.454 1.00 92.50 123 SER A C 1
ATOM 1004 O O . SER A 1 123 ? 28.022 9.582 -11.237 1.00 92.50 123 SER A O 1
ATOM 1006 N N . GLU A 1 124 ? 28.832 9.639 -13.335 1.00 91.19 124 GLU A N 1
ATOM 1007 C CA . GLU A 1 124 ? 30.225 9.873 -12.944 1.00 91.19 124 GLU A CA 1
ATOM 1008 C C . GLU A 1 124 ? 30.439 11.308 -12.434 1.00 91.19 124 GLU A C 1
ATOM 1010 O O . GLU A 1 124 ? 31.334 11.570 -11.628 1.00 91.19 124 GLU A O 1
ATOM 1015 N N . THR A 1 125 ? 29.601 12.250 -12.880 1.00 89.81 125 THR A N 1
ATOM 1016 C CA . THR A 1 125 ? 29.638 13.650 -12.451 1.00 89.81 125 THR A CA 1
ATOM 1017 C C . THR A 1 125 ? 28.686 13.903 -11.287 1.00 89.81 125 THR A C 1
ATOM 1019 O O . THR A 1 125 ? 27.621 13.291 -11.167 1.00 89.81 125 THR A O 1
ATOM 1022 N N . LYS A 1 126 ? 29.082 14.838 -10.423 1.00 92.00 126 LYS A N 1
ATOM 1023 C CA . LYS A 1 126 ? 28.318 15.254 -9.247 1.00 92.00 126 LYS A CA 1
ATOM 1024 C C . LYS A 1 126 ? 27.568 16.550 -9.524 1.00 92.00 126 LYS A C 1
ATOM 1026 O O . LYS A 1 126 ? 28.068 17.413 -10.244 1.00 92.00 126 LYS A O 1
ATOM 1031 N N . ASP A 1 127 ? 26.390 16.679 -8.931 1.00 87.56 127 ASP A N 1
ATOM 1032 C CA . ASP A 1 127 ? 25.621 17.917 -8.937 1.00 87.56 127 ASP A CA 1
ATOM 1033 C C . ASP A 1 127 ? 26.266 19.005 -8.055 1.00 87.56 127 ASP A C 1
ATOM 1035 O O . ASP A 1 127 ? 27.304 18.805 -7.415 1.00 87.56 127 ASP A O 1
ATOM 1039 N N . SER A 1 128 ? 25.632 20.178 -7.991 1.00 86.31 128 SER A N 1
ATOM 1040 C CA . SER A 1 128 ? 26.081 21.305 -7.163 1.00 86.31 128 SER A CA 1
ATOM 1041 C C . SER A 1 128 ? 26.129 20.995 -5.658 1.00 86.31 128 SER A C 1
ATOM 1043 O O . SER A 1 128 ? 26.773 21.729 -4.911 1.00 86.31 128 SER A O 1
ATOM 1045 N N . ALA A 1 129 ? 25.458 19.931 -5.203 1.00 89.50 129 ALA A N 1
ATOM 1046 C CA . ALA A 1 129 ? 25.479 19.440 -3.827 1.00 89.50 129 ALA A CA 1
ATOM 1047 C C . ALA A 1 129 ? 26.513 18.313 -3.613 1.00 89.50 129 ALA A C 1
ATOM 1049 O O . ALA A 1 129 ? 26.618 17.761 -2.515 1.00 89.50 129 ALA A O 1
ATOM 1050 N N . GLY A 1 130 ? 27.301 17.973 -4.638 1.00 89.56 130 GLY A N 1
ATOM 1051 C CA . GLY A 1 130 ? 28.339 16.950 -4.574 1.00 89.56 130 GLY A CA 1
ATOM 1052 C C . GLY A 1 130 ? 27.811 15.514 -4.641 1.00 89.56 130 GLY A C 1
ATOM 1053 O O . GLY A 1 130 ? 28.565 14.589 -4.313 1.00 89.56 130 GLY A O 1
ATOM 1054 N N . GLN A 1 131 ? 26.556 15.309 -5.051 1.00 89.94 131 GLN A N 1
ATOM 1055 C CA . GLN A 1 131 ? 25.931 13.991 -5.155 1.00 89.94 131 GLN A CA 1
ATOM 1056 C C . GLN A 1 131 ? 25.886 13.514 -6.614 1.00 89.94 131 GLN A C 1
ATOM 1058 O O . GLN A 1 131 ? 25.561 14.300 -7.507 1.00 89.94 131 GLN A O 1
ATOM 1063 N N . PRO A 1 132 ? 26.233 12.244 -6.895 1.00 92.00 132 PRO A N 1
ATOM 1064 C CA . PRO A 1 132 ? 26.032 11.674 -8.219 1.00 92.00 132 PRO A CA 1
ATOM 1065 C C . PRO A 1 132 ? 24.532 11.531 -8.499 1.00 92.00 132 PRO A C 1
ATOM 1067 O O . PRO A 1 132 ? 23.760 11.112 -7.636 1.00 92.00 132 PRO A O 1
ATOM 1070 N N . TYR A 1 133 ? 24.123 11.864 -9.718 1.00 91.44 133 TYR A N 1
ATOM 1071 C CA . TYR A 1 133 ? 22.736 11.705 -10.151 1.00 91.44 133 TYR A CA 1
ATOM 1072 C C . TYR A 1 133 ? 22.410 10.228 -10.433 1.00 91.44 133 TYR A C 1
ATOM 1074 O O . TYR A 1 133 ? 23.200 9.553 -11.089 1.00 91.44 133 TYR A O 1
ATOM 1082 N N . CYS A 1 134 ? 21.259 9.732 -9.970 1.00 93.12 134 CYS A N 1
ATOM 1083 C CA . CYS A 1 134 ? 20.777 8.378 -10.269 1.00 93.12 134 CYS A CA 1
ATOM 1084 C C . CYS A 1 134 ? 19.853 8.394 -11.495 1.00 93.12 134 CYS A C 1
ATOM 1086 O O . CYS A 1 134 ? 18.799 9.027 -11.469 1.00 93.12 134 CYS A O 1
ATOM 1088 N N . PHE A 1 135 ? 20.230 7.684 -12.560 1.00 92.12 135 PHE A N 1
ATOM 1089 C CA . PHE A 1 135 ? 19.447 7.579 -13.796 1.00 92.12 135 PHE A CA 1
ATOM 1090 C C . PHE A 1 135 ? 18.369 6.493 -13.750 1.00 92.12 135 PHE A C 1
ATOM 1092 O O . PHE A 1 135 ? 17.448 6.523 -14.564 1.00 92.12 135 PHE A O 1
ATOM 1099 N N . SER A 1 136 ? 18.485 5.526 -12.838 1.00 92.38 136 SER A N 1
ATOM 1100 C CA . SER A 1 136 ? 17.603 4.356 -12.770 1.00 92.38 136 SER A CA 1
ATOM 1101 C C . SER A 1 136 ? 16.743 4.285 -11.516 1.00 92.38 136 SER A C 1
ATOM 1103 O O . SER A 1 136 ? 16.173 3.229 -11.255 1.00 92.38 136 SER A O 1
ATOM 1105 N N . ASP A 1 137 ? 16.598 5.383 -10.769 1.00 90.44 137 ASP A N 1
ATOM 1106 C CA . ASP A 1 137 ? 15.782 5.401 -9.551 1.00 90.44 137 ASP A CA 1
ATOM 1107 C C . ASP A 1 137 ? 14.343 4.942 -9.854 1.00 90.44 137 ASP A C 1
ATOM 1109 O O . ASP A 1 137 ? 13.604 5.568 -10.621 1.00 90.44 137 ASP A O 1
ATOM 1113 N N . GLY A 1 138 ? 13.965 3.797 -9.280 1.00 89.50 138 GLY A N 1
ATOM 1114 C CA . GLY A 1 138 ? 12.651 3.179 -9.466 1.00 89.50 138 GLY A CA 1
ATOM 1115 C C . GLY A 1 138 ? 12.432 2.515 -10.830 1.00 89.50 138 GLY A C 1
ATOM 1116 O O . GLY A 1 138 ? 11.293 2.206 -11.174 1.00 89.50 138 GLY A O 1
ATOM 1117 N N . CYS A 1 139 ? 13.487 2.292 -11.614 1.00 92.12 139 CYS A N 1
ATOM 1118 C CA . CYS A 1 139 ? 13.419 1.629 -12.913 1.00 92.12 139 CYS A CA 1
ATOM 1119 C C . CYS A 1 139 ? 14.124 0.268 -12.892 1.00 92.12 139 CYS A C 1
ATOM 1121 O O . CYS A 1 139 ? 15.042 0.017 -12.118 1.00 92.12 139 CYS A O 1
ATOM 1123 N N . GLY A 1 140 ? 13.706 -0.628 -13.785 1.00 92.50 140 GLY A N 1
ATOM 1124 C CA . GLY A 1 140 ? 14.321 -1.940 -13.940 1.00 92.50 140 GLY A CA 1
ATOM 1125 C C . GLY A 1 140 ? 14.023 -2.551 -15.301 1.00 92.50 140 GLY A C 1
ATOM 1126 O O . GLY A 1 140 ? 13.274 -1.994 -16.105 1.00 92.50 140 GLY A O 1
ATOM 1127 N N . MET A 1 141 ? 14.616 -3.714 -15.555 1.00 93.69 141 MET A N 1
ATOM 1128 C CA . MET A 1 141 ? 14.416 -4.468 -16.790 1.00 93.69 141 MET A CA 1
ATOM 1129 C C . MET A 1 141 ? 13.467 -5.643 -16.566 1.00 93.69 141 MET A C 1
ATOM 1131 O O . MET A 1 141 ? 13.415 -6.230 -15.485 1.00 93.69 141 MET A O 1
ATOM 1135 N N . ILE A 1 142 ? 12.730 -5.999 -17.614 1.00 94.06 142 ILE A N 1
ATOM 1136 C CA . ILE A 1 142 ? 11.838 -7.155 -17.638 1.00 94.06 142 ILE A CA 1
ATOM 1137 C C . ILE A 1 142 ? 12.240 -8.081 -18.780 1.00 94.06 142 ILE A C 1
ATOM 1139 O O . ILE A 1 142 ? 12.544 -7.632 -19.884 1.00 94.06 142 ILE A O 1
ATOM 1143 N N . ASP A 1 143 ? 12.225 -9.383 -18.513 1.00 93.88 143 ASP A N 1
ATOM 1144 C CA . ASP A 1 143 ? 12.421 -10.387 -19.551 1.00 93.88 143 ASP A CA 1
ATOM 1145 C C . ASP A 1 143 ? 11.296 -10.296 -20.613 1.00 93.88 143 ASP A C 1
ATOM 1147 O O . ASP A 1 143 ? 10.115 -10.233 -20.248 1.00 93.88 143 ASP A O 1
ATOM 1151 N N . PRO A 1 144 ? 11.610 -10.309 -21.923 1.00 95.75 144 PRO A N 1
ATOM 1152 C CA . PRO A 1 144 ? 10.599 -10.191 -22.975 1.00 95.75 144 PRO A CA 1
ATOM 1153 C C . PRO A 1 144 ? 9.512 -11.277 -22.943 1.00 95.75 144 PRO A C 1
ATOM 1155 O O . PRO A 1 144 ? 8.359 -11.000 -23.286 1.00 95.75 144 PRO A O 1
ATOM 1158 N N . LEU A 1 145 ? 9.831 -12.501 -22.505 1.00 94.56 145 LEU A N 1
ATOM 1159 C CA . LEU A 1 145 ? 8.841 -13.574 -22.364 1.00 94.56 145 LEU A CA 1
ATOM 1160 C C . LEU A 1 145 ? 7.915 -13.302 -21.178 1.00 94.56 145 LEU A C 1
ATOM 1162 O O . LEU A 1 145 ? 6.710 -13.549 -21.268 1.00 94.56 145 LEU A O 1
ATOM 1166 N N . LEU A 1 146 ? 8.445 -12.751 -20.082 1.00 94.00 146 LEU A N 1
ATOM 1167 C CA . LEU A 1 146 ? 7.624 -12.302 -18.959 1.00 94.00 146 LEU A CA 1
ATOM 1168 C C . LEU A 1 146 ? 6.698 -11.146 -19.371 1.00 94.00 146 LEU A C 1
ATOM 1170 O O . LEU A 1 146 ? 5.512 -11.183 -19.046 1.00 94.00 146 LEU A O 1
ATOM 1174 N N . ALA A 1 147 ? 7.197 -10.173 -20.138 1.00 95.81 147 ALA A N 1
ATOM 1175 C CA . ALA A 1 147 ? 6.388 -9.080 -20.682 1.00 95.81 147 ALA A CA 1
ATOM 1176 C C . ALA A 1 147 ? 5.248 -9.600 -21.575 1.00 95.81 147 ALA A C 1
ATOM 1178 O O . ALA A 1 147 ? 4.099 -9.176 -21.420 1.00 95.81 147 ALA A O 1
ATOM 1179 N N . ARG A 1 148 ? 5.533 -10.574 -22.455 1.00 96.25 148 ARG A N 1
ATOM 1180 C CA . ARG A 1 148 ? 4.511 -11.238 -23.280 1.00 96.25 148 ARG A CA 1
ATOM 1181 C C . ARG A 1 148 ? 3.463 -11.936 -22.423 1.00 96.25 148 ARG A C 1
ATOM 1183 O O . ARG A 1 148 ? 2.272 -11.731 -22.632 1.00 96.25 148 ARG A O 1
ATOM 1190 N N . ARG A 1 149 ? 3.900 -12.711 -21.429 1.00 94.88 149 ARG A N 1
ATOM 1191 C CA . ARG A 1 149 ? 3.004 -13.437 -20.524 1.00 94.88 149 ARG A CA 1
ATOM 1192 C C . ARG A 1 149 ? 2.062 -12.498 -19.769 1.00 94.88 149 ARG A C 1
ATOM 1194 O O . ARG A 1 149 ? 0.885 -12.814 -19.626 1.00 94.88 149 ARG A O 1
ATOM 1201 N N . ILE A 1 150 ? 2.569 -11.358 -19.294 1.00 94.38 150 ILE A N 1
ATOM 1202 C CA . ILE A 1 150 ? 1.746 -10.330 -18.640 1.00 94.38 150 ILE A CA 1
ATOM 1203 C C . ILE A 1 150 ? 0.727 -9.758 -19.629 1.00 94.38 150 ILE A C 1
ATOM 1205 O O . ILE A 1 150 ? -0.440 -9.617 -19.273 1.00 94.38 150 ILE A O 1
ATOM 1209 N N . ALA A 1 151 ? 1.141 -9.448 -20.861 1.00 95.00 151 ALA A N 1
ATOM 1210 C CA . ALA A 1 151 ? 0.241 -8.930 -21.889 1.00 95.00 151 ALA A CA 1
ATOM 1211 C C . ALA A 1 151 ? -0.897 -9.912 -22.214 1.00 95.00 151 ALA A C 1
ATOM 1213 O O . ALA A 1 151 ? -2.055 -9.498 -22.255 1.00 95.00 151 ALA A O 1
ATOM 1214 N N . ASP A 1 152 ? -0.582 -11.201 -22.365 1.00 94.12 152 ASP A N 1
ATOM 1215 C CA . ASP A 1 152 ? -1.571 -12.251 -22.633 1.00 94.12 152 ASP A CA 1
ATOM 1216 C C . ASP A 1 152 ? -2.566 -12.403 -21.473 1.00 94.12 152 ASP A C 1
ATOM 1218 O O . ASP A 1 152 ? -3.775 -12.474 -21.689 1.00 94.12 152 ASP A O 1
ATOM 1222 N N . GLU A 1 153 ? -2.083 -12.388 -20.229 1.00 93.06 153 GLU A N 1
ATOM 1223 C CA . GLU A 1 153 ? -2.947 -12.485 -19.050 1.00 93.06 153 GLU A CA 1
ATOM 1224 C C . GLU A 1 153 ? -3.840 -11.251 -18.856 1.00 93.06 153 GLU A C 1
ATOM 1226 O O . GLU A 1 153 ? -5.002 -11.369 -18.464 1.00 93.06 153 GLU A O 1
ATOM 1231 N N . LEU A 1 154 ? -3.327 -10.062 -19.170 1.00 91.81 154 LEU A N 1
ATOM 1232 C CA . LEU A 1 154 ? -4.110 -8.828 -19.173 1.00 91.81 154 LEU A CA 1
ATOM 1233 C C . LEU A 1 154 ? -5.006 -8.685 -20.414 1.00 91.81 154 LEU A C 1
ATOM 1235 O O . LEU A 1 154 ? -5.739 -7.697 -20.498 1.00 91.81 154 LEU A O 1
ATOM 1239 N N . GLN A 1 155 ? -4.971 -9.657 -21.335 1.00 94.44 155 GLN A N 1
ATOM 1240 C CA . GLN A 1 155 ? -5.721 -9.680 -22.594 1.00 94.44 155 GLN A CA 1
ATOM 1241 C C . GLN A 1 155 ? -5.447 -8.449 -23.471 1.00 94.44 155 GLN A C 1
ATOM 1243 O O . GLN A 1 155 ? -6.351 -7.871 -24.076 1.00 94.44 155 GLN A O 1
ATOM 1248 N N . LEU A 1 156 ? -4.185 -8.021 -23.525 1.00 94.81 156 LEU A N 1
ATOM 1249 C CA . LEU A 1 156 ? -3.746 -6.910 -24.362 1.00 94.81 156 LEU A CA 1
ATOM 1250 C C . LEU A 1 156 ? -3.480 -7.386 -25.793 1.00 94.81 156 LEU A C 1
ATOM 1252 O O . LEU A 1 156 ? -2.959 -8.473 -26.028 1.00 94.81 156 LEU A O 1
ATOM 1256 N N . THR A 1 157 ? -3.779 -6.532 -26.769 1.00 97.12 157 THR A N 1
ATOM 1257 C CA . THR A 1 157 ? -3.506 -6.795 -28.193 1.00 97.12 157 THR A CA 1
ATOM 1258 C C . THR A 1 157 ? -2.051 -6.526 -28.590 1.00 97.12 157 THR A C 1
ATOM 1260 O O . THR A 1 157 ? -1.646 -6.834 -29.708 1.00 97.12 157 THR A O 1
ATOM 1263 N N . TYR A 1 158 ? -1.254 -5.965 -27.679 1.00 96.38 158 TYR A N 1
ATOM 1264 C CA . TYR A 1 158 ? 0.146 -5.599 -27.871 1.00 96.38 158 TYR A CA 1
ATOM 1265 C C . TYR A 1 158 ? 0.972 -5.963 -26.633 1.00 96.38 158 TYR A C 1
ATOM 1267 O O . TYR A 1 158 ? 0.421 -6.188 -25.556 1.00 96.38 158 TYR A O 1
ATOM 1275 N N . ILE A 1 159 ? 2.299 -5.994 -26.780 1.00 97.62 159 ILE A N 1
ATOM 1276 C CA . ILE A 1 159 ? 3.233 -6.169 -25.660 1.00 97.62 159 ILE A CA 1
ATOM 1277 C C . ILE A 1 159 ? 3.693 -4.777 -25.212 1.00 97.62 159 ILE A C 1
ATOM 1279 O O . ILE A 1 159 ? 4.326 -4.084 -26.011 1.00 97.62 159 ILE A O 1
ATOM 1283 N N . PRO A 1 160 ? 3.376 -4.330 -23.984 1.00 95.75 160 PRO A N 1
ATOM 1284 C CA . PRO A 1 160 ? 3.864 -3.050 -23.484 1.00 95.75 160 PRO A CA 1
ATOM 1285 C C . PRO A 1 160 ? 5.392 -3.027 -23.364 1.00 95.75 160 PRO A C 1
ATOM 1287 O O . PRO A 1 160 ? 5.998 -4.004 -22.930 1.00 95.75 160 PRO A O 1
ATOM 1290 N N . SER A 1 161 ? 6.004 -1.885 -23.685 1.00 94.88 161 SER A N 1
ATOM 1291 C CA . SER A 1 161 ? 7.448 -1.667 -23.495 1.00 94.88 161 SER A CA 1
ATOM 1292 C C . SER A 1 161 ? 7.820 -1.319 -22.051 1.00 94.88 161 SER A C 1
ATOM 1294 O O . SER A 1 161 ? 8.975 -1.456 -21.665 1.00 94.88 161 SER A O 1
ATOM 1296 N N . ALA A 1 162 ? 6.856 -0.846 -21.259 1.00 94.94 162 ALA A N 1
ATOM 1297 C CA . ALA A 1 162 ? 7.045 -0.455 -19.869 1.00 94.94 162 ALA A CA 1
ATOM 1298 C C . ALA A 1 162 ? 5.829 -0.861 -19.033 1.00 94.94 162 ALA A C 1
ATOM 1300 O O . ALA A 1 162 ? 4.688 -0.813 -19.503 1.00 94.94 162 ALA A O 1
ATOM 1301 N N . PHE A 1 163 ? 6.084 -1.235 -17.781 1.00 92.19 163 PHE A N 1
ATOM 1302 C CA . PHE A 1 163 ? 5.067 -1.665 -16.830 1.00 92.19 163 PHE A CA 1
ATOM 1303 C C . PHE A 1 163 ? 5.262 -0.920 -15.514 1.00 92.19 163 PHE A C 1
ATOM 1305 O O . PHE A 1 163 ? 6.353 -0.930 -14.953 1.00 92.19 163 PHE A O 1
ATOM 1312 N N . GLN A 1 164 ? 4.189 -0.333 -14.989 1.00 91.75 164 GLN A N 1
ATOM 1313 C CA . GLN A 1 164 ? 4.143 0.069 -13.588 1.00 91.75 164 GLN A CA 1
ATOM 1314 C C . GLN A 1 164 ? 3.628 -1.118 -12.774 1.00 91.75 164 GLN A C 1
ATOM 1316 O O . GLN A 1 164 ? 2.532 -1.618 -13.038 1.00 91.75 164 GLN A O 1
ATOM 1321 N N . PHE A 1 165 ? 4.405 -1.588 -11.801 1.00 88.88 165 PHE A N 1
ATOM 1322 C CA . PHE A 1 165 ? 4.079 -2.800 -11.053 1.00 88.88 165 PHE A CA 1
ATOM 1323 C C . PHE A 1 165 ? 4.248 -2.615 -9.546 1.00 88.88 165 PHE A C 1
ATOM 1325 O O . PHE A 1 165 ? 4.754 -1.610 -9.060 1.00 88.88 165 PHE A O 1
ATOM 1332 N N . ARG A 1 166 ? 3.771 -3.602 -8.787 1.00 86.00 166 ARG A N 1
ATOM 1333 C CA . ARG A 1 166 ? 4.037 -3.750 -7.355 1.00 86.00 166 ARG A CA 1
ATOM 1334 C C . ARG A 1 166 ? 4.335 -5.214 -7.089 1.00 86.00 166 ARG A C 1
ATOM 1336 O O . ARG A 1 166 ? 3.474 -6.063 -7.316 1.00 86.00 166 ARG A O 1
ATOM 1343 N N . PHE A 1 167 ? 5.540 -5.522 -6.627 1.00 85.50 167 PHE A N 1
ATOM 1344 C CA . PHE A 1 167 ? 5.956 -6.901 -6.380 1.00 85.50 167 PHE A CA 1
ATOM 1345 C C . PHE A 1 167 ? 6.948 -6.962 -5.222 1.00 85.50 167 PHE A C 1
ATOM 1347 O O . PHE A 1 167 ? 7.997 -6.343 -5.290 1.00 85.50 167 PHE A O 1
ATOM 1354 N N . ALA A 1 168 ? 6.627 -7.706 -4.159 1.00 80.81 168 ALA A N 1
ATOM 1355 C CA . ALA A 1 168 ? 7.542 -8.002 -3.046 1.00 80.81 168 ALA A CA 1
ATOM 1356 C C . ALA A 1 168 ? 8.287 -6.786 -2.431 1.00 80.81 168 ALA A C 1
ATOM 1358 O O . ALA A 1 168 ? 9.404 -6.928 -1.947 1.00 80.81 168 ALA A O 1
ATOM 1359 N N . GLY A 1 169 ? 7.673 -5.596 -2.436 1.00 79.12 169 GLY A N 1
ATOM 1360 C CA . GLY A 1 169 ? 8.274 -4.350 -1.935 1.00 79.12 169 GLY A CA 1
ATOM 1361 C C . GLY A 1 169 ? 8.883 -3.445 -3.014 1.00 79.12 169 GLY A C 1
ATOM 1362 O O . GLY A 1 169 ? 9.096 -2.264 -2.745 1.00 79.12 169 GLY A O 1
ATOM 1363 N N . PHE A 1 170 ? 9.081 -3.958 -4.231 1.00 83.94 170 PHE A N 1
ATOM 1364 C CA . PHE A 1 170 ? 9.431 -3.178 -5.419 1.00 83.94 170 PHE A CA 1
ATOM 1365 C C . PHE A 1 170 ? 8.194 -2.479 -5.990 1.00 83.94 170 PHE A C 1
ATOM 1367 O O . PHE A 1 170 ? 7.079 -3.025 -5.947 1.00 83.94 170 PHE A O 1
ATOM 1374 N N . LYS A 1 171 ? 8.397 -1.265 -6.502 1.00 84.50 171 LYS A N 1
ATOM 1375 C CA . LYS A 1 171 ? 7.362 -0.383 -7.039 1.00 84.50 171 LYS A CA 1
ATOM 1376 C C . LYS A 1 171 ? 7.853 0.408 -8.237 1.00 84.50 171 LYS A C 1
ATOM 1378 O O . LYS A 1 171 ? 9.081 0.613 -8.285 1.00 84.50 171 LYS A O 1
#

Secondary structure (DSSP, 8-state):
-GGG-GGGEEEEE---TTSS-----HHHIIIIIHHHHHH-EEETTEEEEEEE--HHHHHTTEEEEEE-S-HHHHHHHHHHH-------HHHHHHHHGGGGS--PPP-S---GGG-------EEEEE-TTSPEEES-TT-----HHHHHHHHHHTT-SS--S-----BTTB-

Foldseek 3Di:
DVVQDPVFKDKDFDADPVRDDDDDDVCCCVPPVVCCQVVADDDPNWGWHFQAAAPVQVVRRMGMTGTDPDPVVSVVVLVVVHDDDDDPPVVSRNQVNVVVDDDDDDPDDDDCVNDDDDDFDWAPDADPVRHTDTPAVLHDDDDQVVQVSVCVSVVHPDRDPDDDDDDPSRD

pLDDT: mean 86.28, std 8.38, range [55.91, 97.62]